Protein AF-A0A7L5FFL5-F1 (afdb_monomer)

Nearest PDB structures (foldseek):
  7nql-assembly1_BL  TM=6.697E-01  e=1.682E-09  Homo sapiens
  1j26-assembly1_A  TM=7.629E-01  e=8.733E-06  Mus musculus
  7l20-assembly1_p  TM=6.446E-01  e=1.281E-05  Homo sapiens
  4v1a-assembly1_u  TM=6.132E-01  e=4.042E-05  Sus scrofa
  7pnw-assembly1_1  TM=6.781E-01  e=1.123E-04  Mus musculus

pLDDT: mean 89.35, std 6.57, range [62.31, 97.19]

Solvent-accessible surface area (backbone atoms only — not comparable to full-atom values): 7755 Å² total; per-residue (Å²): 116,45,68,74,55,46,65,70,66,47,45,79,44,71,35,58,46,88,71,96,68,58,73,63,40,76,71,41,51,23,14,26,39,36,41,33,54,62,74,81,49,81,37,47,50,71,76,41,44,56,38,31,51,66,66,38,55,87,66,34,46,98,82,33,34,38,73,43,78,23,63,88,43,89,41,42,69,60,11,48,54,50,35,52,53,50,48,51,54,52,51,55,62,30,47,55,78,78,80,81,82,75,83,82,74,86,53,68,67,59,56,51,49,52,51,50,53,52,48,53,53,52,52,61,57,58,66,70,70,69,72,82,132

Foldseek 3Di:
DALVQQVVQKDKDFAQDDDDDDPLSVPDSQKIKIKHQLPPRPRDDPLLSVQLCVQCVVQADPRRIHIFIFDPDSHNVVRVVVSSVVVCVSSVVSSDDDDDDDDDDDDPVVVVVVVVVVVVVVVVVVVVPDDDD

Radius of gyration: 30.11 Å; Cα contacts (8 Å, |Δi|>4): 139; chains: 1; bounding box: 49×27×97 Å

Secondary structure (DSSP, 8-state):
--HHHHHHH-EEEEE---SS--HHHHH---EEEEEEESSS-SSS-HHHHHHHHHHHTTTB-TT-EEEEEE-SSS-HHHHHHHHHHHHHHHHHHHHPPPPP-PPPPPPHHHHHHHHHHHHHHHHHHHHTT----

Sequence (133 aa):
MNIELLHKEVIYKAVTSSGPGGQHVNKVATKIQLYFDVLNSLAFAKAEHERILTALSKQLTTEGVLQINCQESRSQAKNKELAFKKLIATLSKASVVPKVRKKRTVPKAVKRKRLNDKKKHSEKKKDRNFKHP

Mean predicted aligned error: 8.27 Å

Structure (mmCIF, N/CA/C/O backbone):
data_AF-A0A7L5FFL5-F1
#
_entry.id   AF-A0A7L5FFL5-F1
#
loop_
_atom_site.group_PDB
_atom_site.id
_atom_site.type_symbol
_atom_site.label_atom_id
_atom_site.label_alt_id
_atom_site.label_comp_id
_atom_site.label_asym_id
_atom_site.label_entity_id
_atom_site.label_seq_id
_atom_site.pdbx_PDB_ins_code
_atom_site.Cartn_x
_atom_site.Cartn_y
_atom_site.Cartn_z
_atom_site.occupancy
_atom_site.B_iso_or_equiv
_atom_site.auth_seq_id
_atom_site.auth_comp_id
_atom_site.auth_asym_id
_atom_site.auth_atom_id
_atom_site.pdbx_PDB_model_num
ATOM 1 N N . MET A 1 1 ? -12.060 0.164 -9.769 1.00 82.19 1 MET A N 1
ATOM 2 C CA . MET A 1 1 ? -10.826 0.174 -10.599 1.00 82.19 1 MET A CA 1
ATOM 3 C C . MET A 1 1 ? -11.004 -0.637 -11.884 1.00 82.19 1 MET A C 1
ATOM 5 O O . MET A 1 1 ? -11.299 -1.824 -11.795 1.00 82.19 1 MET A O 1
ATOM 9 N N . ASN A 1 2 ? -10.798 -0.025 -13.055 1.00 86.69 2 ASN A N 1
ATOM 10 C CA . ASN A 1 2 ? -10.789 -0.706 -14.358 1.00 86.69 2 ASN A CA 1
ATOM 11 C C . ASN A 1 2 ? -9.346 -1.001 -14.818 1.00 86.69 2 ASN A C 1
ATOM 13 O O . ASN A 1 2 ? -8.564 -0.080 -15.043 1.00 86.69 2 ASN A O 1
ATOM 17 N N . ILE A 1 3 ? -8.994 -2.283 -14.961 1.00 87.19 3 ILE A N 1
ATOM 18 C CA . ILE A 1 3 ? -7.626 -2.731 -15.283 1.00 87.19 3 ILE A CA 1
ATOM 19 C C . ILE A 1 3 ? -7.249 -2.440 -16.746 1.00 87.19 3 ILE A C 1
ATOM 21 O O . ILE A 1 3 ? -6.087 -2.153 -17.031 1.00 87.19 3 ILE A O 1
ATOM 25 N N . GLU A 1 4 ? -8.204 -2.473 -17.676 1.00 87.31 4 GLU A N 1
ATOM 26 C CA . GLU A 1 4 ? -7.925 -2.240 -19.101 1.00 87.31 4 GLU A CA 1
ATOM 27 C C . GLU A 1 4 ? -7.557 -0.784 -19.385 1.00 87.31 4 GLU A C 1
ATOM 29 O O . GLU A 1 4 ? -6.627 -0.511 -20.145 1.00 87.31 4 GLU A O 1
ATOM 34 N N . LEU A 1 5 ? -8.255 0.155 -18.742 1.00 87.94 5 LEU A N 1
ATOM 35 C CA . LEU A 1 5 ?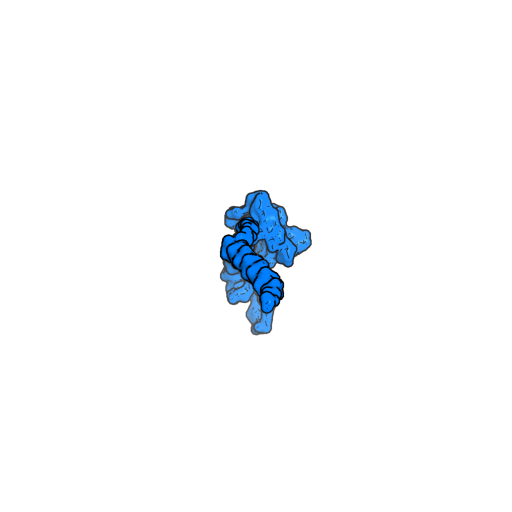 -7.925 1.580 -18.824 1.00 87.94 5 LEU A CA 1
ATOM 36 C C . LEU A 1 5 ? -6.567 1.862 -18.180 1.00 87.94 5 LEU A C 1
ATOM 38 O O . LEU A 1 5 ? -5.741 2.562 -18.759 1.00 87.94 5 LEU A O 1
ATOM 42 N N . LEU A 1 6 ? -6.291 1.218 -17.046 1.00 88.19 6 LEU A N 1
ATOM 43 C CA . LEU A 1 6 ? -5.019 1.345 -16.342 1.00 88.19 6 LEU A CA 1
ATOM 44 C C . LEU A 1 6 ? -3.828 0.922 -17.213 1.00 88.19 6 LEU A C 1
ATOM 46 O O . LEU A 1 6 ? -2.787 1.566 -17.200 1.00 88.19 6 LEU A O 1
ATOM 50 N N . HIS A 1 7 ? -3.978 -0.132 -18.018 1.00 88.00 7 HIS A N 1
ATOM 51 C CA . HIS A 1 7 ? -2.941 -0.544 -18.966 1.00 88.00 7 HIS A CA 1
ATOM 52 C C . HIS A 1 7 ? -2.634 0.507 -20.042 1.00 88.00 7 HIS A C 1
ATOM 54 O O . HIS A 1 7 ? -1.501 0.551 -20.520 1.00 88.00 7 HIS A O 1
ATOM 60 N N . LYS A 1 8 ? -3.622 1.323 -20.432 1.00 89.00 8 LYS A N 1
ATOM 61 C CA . LYS A 1 8 ? -3.486 2.357 -21.471 1.00 89.00 8 LYS A CA 1
ATOM 62 C C . LYS A 1 8 ? -2.921 3.670 -20.929 1.00 89.00 8 LYS A C 1
ATOM 64 O O . LYS A 1 8 ? -2.196 4.349 -21.643 1.00 89.00 8 LYS A O 1
ATOM 69 N N . GLU A 1 9 ? -3.246 4.015 -19.687 1.00 90.25 9 GLU A N 1
ATOM 70 C CA . GLU A 1 9 ? -2.820 5.267 -19.045 1.00 90.25 9 GLU A CA 1
ATOM 71 C C . GLU A 1 9 ? -1.385 5.207 -18.496 1.00 90.25 9 GLU A C 1
ATOM 73 O O . GLU A 1 9 ? -0.749 6.234 -18.264 1.00 90.25 9 GLU A O 1
ATOM 78 N N . VAL A 1 10 ? -0.857 4.004 -18.267 1.00 92.81 10 VAL A N 1
ATOM 79 C CA . VAL A 1 10 ? 0.471 3.816 -17.682 1.00 92.81 10 VAL A CA 1
ATOM 80 C C . VAL A 1 10 ? 1.583 4.034 -18.710 1.00 92.81 10 VAL A C 1
ATOM 82 O O . VAL A 1 10 ? 1.627 3.399 -19.765 1.00 92.81 10 VAL A O 1
ATOM 85 N N . ILE A 1 11 ? 2.569 4.849 -18.335 1.00 94.31 11 ILE A N 1
ATOM 86 C CA . ILE A 1 11 ? 3.767 5.111 -19.133 1.00 94.31 11 ILE A CA 1
ATOM 87 C C . ILE A 1 11 ? 4.935 4.296 -18.576 1.00 94.31 11 ILE A C 1
ATOM 89 O O . ILE A 1 11 ? 5.239 4.332 -17.383 1.00 94.31 11 ILE A O 1
ATOM 93 N N . TYR A 1 12 ? 5.635 3.579 -19.454 1.00 94.94 12 TYR A N 1
ATOM 94 C CA . TYR A 1 12 ? 6.821 2.803 -19.096 1.00 94.94 12 TYR A CA 1
ATOM 95 C C . TYR A 1 12 ? 8.077 3.445 -19.678 1.00 94.94 12 TYR A C 1
ATOM 97 O O . TYR A 1 12 ? 8.154 3.701 -20.876 1.00 94.94 12 TYR A O 1
ATOM 105 N N . LYS A 1 13 ? 9.099 3.618 -18.843 1.00 95.06 13 LYS A N 1
ATOM 106 C CA . LYS A 1 13 ? 10.438 4.051 -19.239 1.00 95.06 13 LYS A CA 1
ATOM 107 C C . LYS A 1 13 ? 11.448 2.971 -18.879 1.00 95.06 13 LYS A C 1
ATOM 109 O O . LYS A 1 13 ? 11.567 2.588 -17.715 1.00 95.06 13 LYS A O 1
ATOM 114 N N . ALA A 1 14 ? 12.174 2.476 -19.873 1.00 93.25 14 ALA A N 1
ATOM 115 C CA . ALA A 1 14 ? 13.298 1.581 -19.639 1.00 93.25 14 ALA A CA 1
ATOM 116 C C . ALA A 1 14 ? 14.544 2.400 -19.289 1.00 93.25 14 ALA A C 1
ATOM 118 O O . ALA A 1 14 ? 14.855 3.386 -19.955 1.00 93.25 14 ALA A O 1
ATOM 119 N N . VAL A 1 15 ? 15.245 1.996 -18.238 1.00 92.19 15 VAL A N 1
ATOM 120 C CA . VAL A 1 15 ? 16.482 2.624 -17.770 1.00 92.19 15 VAL A CA 1
ATOM 121 C C . VAL A 1 15 ? 17.498 1.548 -17.403 1.00 92.19 15 VAL A C 1
ATOM 123 O O . VAL A 1 15 ? 17.164 0.370 -17.245 1.00 92.19 15 VAL A O 1
ATOM 126 N N . THR A 1 16 ? 18.760 1.937 -17.270 1.00 89.50 16 THR A N 1
ATOM 127 C CA . THR A 1 16 ? 19.801 1.038 -16.768 1.00 89.50 16 THR A CA 1
ATOM 128 C C . THR A 1 16 ? 19.560 0.716 -15.294 1.00 89.50 16 THR A C 1
ATOM 130 O O . THR A 1 16 ? 19.028 1.520 -14.519 1.00 89.50 16 THR A O 1
ATOM 133 N N . SER A 1 17 ? 19.880 -0.520 -14.917 1.00 83.88 17 SER A N 1
ATOM 134 C CA . SER A 1 17 ? 19.715 -0.978 -13.539 1.00 83.88 17 SER A CA 1
ATOM 135 C C . SER A 1 17 ? 20.764 -0.322 -12.646 1.00 83.88 17 SER A C 1
ATOM 137 O O . SER A 1 17 ? 21.911 -0.144 -13.042 1.00 83.88 17 SER A O 1
ATOM 139 N N . SER A 1 18 ? 20.368 0.043 -11.429 1.00 78.88 18 SER A N 1
ATOM 140 C CA . SER A 1 18 ? 21.269 0.664 -10.457 1.00 78.88 18 SER A CA 1
ATOM 141 C C . SER A 1 18 ? 21.842 -0.416 -9.540 1.00 78.88 18 SER A C 1
ATOM 143 O O . SER A 1 18 ? 21.078 -1.039 -8.798 1.00 78.88 18 SER A O 1
ATOM 145 N N . GLY A 1 19 ? 23.158 -0.636 -9.590 1.00 78.56 19 GLY A N 1
ATOM 146 C CA . GLY A 1 19 ? 23.882 -1.561 -8.712 1.00 78.56 19 GLY A CA 1
ATOM 147 C C . GLY A 1 19 ? 25.294 -1.887 -9.221 1.00 78.56 19 GLY A C 1
ATOM 148 O O . GLY A 1 19 ? 25.574 -1.660 -10.398 1.00 78.56 19 GLY A O 1
ATOM 149 N N . PRO A 1 20 ? 26.187 -2.417 -8.363 1.00 75.56 20 PRO A N 1
ATOM 150 C CA . PRO A 1 20 ? 27.498 -2.894 -8.794 1.00 75.56 20 PRO A CA 1
ATOM 151 C C . PRO A 1 20 ? 27.318 -4.078 -9.753 1.00 75.56 20 PRO A C 1
ATOM 153 O O . PRO A 1 20 ? 26.635 -5.052 -9.435 1.00 75.56 20 PRO A O 1
ATOM 156 N N . GLY A 1 21 ? 27.898 -3.995 -10.948 1.00 70.12 21 GLY A N 1
ATOM 157 C CA . GLY A 1 21 ? 27.743 -5.028 -11.968 1.00 70.12 21 GLY A CA 1
ATOM 158 C C . GLY A 1 21 ? 28.722 -4.883 -13.130 1.00 70.12 21 GLY A C 1
ATOM 159 O O . GLY A 1 21 ? 29.377 -3.857 -13.290 1.00 70.12 21 GLY A O 1
ATOM 160 N N . GLY A 1 22 ? 28.822 -5.941 -13.940 1.00 77.12 22 GLY A N 1
ATOM 161 C CA . GLY A 1 22 ? 29.646 -5.967 -15.152 1.00 77.12 22 GLY A CA 1
ATOM 162 C C . GLY A 1 22 ? 29.025 -5.208 -16.332 1.00 77.12 22 GLY A C 1
ATOM 163 O O . GLY A 1 22 ? 27.978 -4.572 -16.210 1.00 77.12 22 GLY A O 1
ATOM 164 N N . GLN A 1 23 ? 29.636 -5.337 -17.514 1.00 79.69 23 GLN A N 1
ATOM 165 C CA . GLN A 1 23 ? 29.266 -4.602 -18.740 1.00 79.69 23 GLN A CA 1
ATOM 166 C C . GLN A 1 23 ? 27.762 -4.644 -19.076 1.00 79.69 23 GLN A C 1
ATOM 168 O O . GLN A 1 23 ? 27.198 -3.659 -19.549 1.00 79.69 23 GLN A O 1
ATOM 173 N N . HIS A 1 24 ? 27.091 -5.764 -18.787 1.00 78.88 24 HIS A N 1
ATOM 174 C CA . HIS A 1 24 ? 25.661 -5.937 -19.046 1.00 78.88 24 HIS A CA 1
ATOM 175 C C . HIS A 1 24 ? 24.770 -4.984 -18.226 1.00 78.88 24 HIS A C 1
ATOM 177 O O . HIS A 1 24 ? 23.777 -4.484 -18.745 1.00 78.88 24 HIS A O 1
ATOM 183 N N . VAL A 1 25 ? 25.103 -4.706 -16.960 1.00 80.62 25 VAL A N 1
ATOM 184 C CA . VAL A 1 25 ? 24.292 -3.834 -16.083 1.00 80.62 25 VAL A CA 1
ATOM 185 C C . VAL A 1 25 ? 24.381 -2.374 -16.530 1.00 80.62 25 VAL A C 1
ATOM 187 O O . VAL A 1 25 ? 23.372 -1.671 -16.537 1.00 80.62 25 VAL A O 1
ATOM 190 N N . ASN A 1 26 ? 25.567 -1.958 -16.981 1.00 81.69 26 ASN A N 1
ATOM 191 C CA . ASN A 1 26 ? 25.825 -0.588 -17.423 1.00 81.69 26 ASN A CA 1
ATOM 192 C C . ASN A 1 26 ? 25.252 -0.299 -18.818 1.00 81.69 26 ASN A C 1
ATOM 194 O O . ASN A 1 26 ? 24.877 0.835 -19.097 1.00 81.69 26 ASN A O 1
ATOM 198 N N . LYS A 1 27 ? 25.181 -1.311 -19.695 1.00 80.44 27 LYS A N 1
ATOM 199 C CA . LYS A 1 27 ? 24.775 -1.137 -21.099 1.00 80.44 27 LYS A CA 1
ATOM 200 C C . LYS A 1 27 ? 23.301 -1.451 -21.362 1.00 80.44 27 LYS A C 1
ATOM 202 O O . LYS A 1 27 ? 22.703 -0.834 -22.239 1.00 80.44 27 LYS A O 1
ATOM 207 N N . VAL A 1 28 ? 22.708 -2.413 -20.650 1.00 86.69 28 VAL A N 1
ATOM 208 C CA . VAL A 1 28 ? 21.360 -2.908 -20.971 1.00 86.69 28 VAL A CA 1
ATOM 209 C C . VAL A 1 28 ? 20.313 -2.288 -20.047 1.00 86.69 28 VAL A C 1
ATOM 211 O O . VAL A 1 28 ? 20.324 -2.492 -18.829 1.00 86.69 28 VAL A O 1
ATOM 214 N N . ALA A 1 29 ? 19.359 -1.572 -20.646 1.00 88.88 29 ALA A N 1
ATOM 215 C CA . ALA A 1 29 ? 18.238 -0.926 -19.966 1.00 88.88 29 ALA A CA 1
ATOM 216 C C . ALA A 1 29 ? 17.168 -1.941 -19.513 1.00 88.88 29 ALA A C 1
ATOM 218 O O . ALA A 1 29 ? 16.065 -2.020 -20.051 1.00 88.88 29 ALA A O 1
ATOM 219 N N . THR A 1 30 ? 17.528 -2.771 -18.535 1.00 90.19 30 THR A N 1
ATOM 220 C CA . THR A 1 30 ? 16.668 -3.841 -18.006 1.00 90.19 30 THR A CA 1
ATOM 221 C C . THR A 1 30 ? 15.667 -3.348 -16.963 1.00 90.19 30 THR A C 1
ATOM 223 O O . THR A 1 30 ? 14.606 -3.956 -16.813 1.00 90.19 30 THR A O 1
ATOM 226 N N . LYS A 1 31 ? 15.964 -2.254 -16.253 1.00 92.81 31 LYS A N 1
ATOM 227 C CA . LYS A 1 31 ? 15.088 -1.673 -15.228 1.00 92.81 31 LYS A CA 1
ATOM 228 C C . LYS A 1 31 ? 13.924 -0.941 -15.884 1.00 92.81 31 LYS A C 1
ATOM 230 O O . LYS A 1 31 ? 14.105 -0.178 -16.826 1.00 92.81 31 LYS A O 1
ATOM 235 N N . ILE A 1 32 ? 12.726 -1.140 -15.346 1.00 95.75 32 ILE A N 1
ATOM 236 C CA . ILE A 1 32 ? 11.514 -0.441 -15.774 1.00 95.75 32 ILE A CA 1
ATOM 237 C C . ILE A 1 32 ? 11.104 0.555 -14.695 1.00 95.75 32 ILE A C 1
ATOM 239 O O . ILE A 1 32 ? 10.934 0.190 -13.531 1.00 95.75 32 ILE A O 1
ATOM 243 N N . GLN A 1 33 ? 10.928 1.808 -15.098 1.00 95.00 33 GLN A N 1
ATOM 244 C CA . GLN A 1 33 ? 10.220 2.827 -14.335 1.00 95.00 33 GLN A CA 1
ATOM 245 C C . GLN A 1 33 ? 8.824 2.963 -14.929 1.00 95.00 33 GLN A C 1
ATOM 247 O O . GLN A 1 33 ? 8.662 3.131 -16.135 1.00 95.00 33 GLN A O 1
ATOM 252 N N . LEU A 1 34 ? 7.820 2.849 -14.082 1.00 95.62 34 LEU A N 1
ATOM 253 C CA . LEU A 1 34 ? 6.419 2.977 -14.417 1.00 95.62 34 LEU A CA 1
ATOM 254 C C . LEU A 1 34 ? 5.941 4.303 -13.832 1.00 95.62 34 LEU A C 1
ATOM 256 O O . LEU A 1 34 ? 6.089 4.520 -12.629 1.00 95.62 34 LEU A O 1
ATOM 260 N N . TYR A 1 35 ? 5.373 5.154 -14.677 1.00 94.38 35 TYR A N 1
ATOM 261 C CA . TYR A 1 35 ? 4.726 6.402 -14.296 1.00 94.38 35 TYR A CA 1
ATOM 262 C C . TYR A 1 35 ? 3.222 6.278 -14.500 1.00 94.38 35 TYR A C 1
ATOM 264 O O . TYR A 1 35 ? 2.765 5.814 -15.547 1.00 94.38 35 TYR A O 1
ATOM 272 N N . PHE A 1 36 ? 2.464 6.674 -13.488 1.00 93.88 36 PHE A N 1
ATOM 273 C CA . PHE A 1 36 ? 1.014 6.658 -13.527 1.00 93.88 36 PHE A CA 1
ATOM 274 C C . PHE A 1 36 ? 0.471 7.948 -12.925 1.00 93.88 36 PHE A C 1
ATOM 276 O O . PHE A 1 36 ? 0.705 8.222 -11.749 1.00 93.88 36 PHE A O 1
ATOM 283 N N . ASP A 1 37 ? -0.230 8.740 -13.729 1.00 92.75 37 ASP A N 1
ATOM 284 C CA . ASP A 1 37 ? -0.899 9.950 -13.261 1.00 92.75 37 ASP A CA 1
ATOM 285 C C . ASP A 1 37 ? -2.177 9.559 -12.516 1.00 92.75 37 ASP A C 1
ATOM 287 O O . ASP A 1 37 ? -3.166 9.139 -13.115 1.00 92.75 37 ASP A O 1
ATOM 291 N N . VAL A 1 38 ? -2.141 9.659 -11.187 1.00 89.44 38 VAL A N 1
ATOM 292 C CA . VAL A 1 38 ? -3.290 9.300 -10.356 1.00 89.44 38 VAL A CA 1
ATOM 293 C C . VAL A 1 38 ? -4.343 10.400 -10.398 1.00 89.44 38 VAL A C 1
ATOM 295 O O . VAL A 1 38 ? -5.522 10.081 -10.302 1.00 89.44 38 VAL A O 1
ATOM 298 N N . LEU A 1 39 ? -3.959 11.672 -10.548 1.00 87.50 39 LEU A N 1
ATOM 299 C CA . LEU A 1 39 ? -4.889 12.804 -10.507 1.00 87.50 39 LEU A CA 1
ATOM 300 C C . LEU A 1 39 ? -5.828 12.812 -11.710 1.00 87.50 39 LEU A C 1
ATOM 302 O O . LEU A 1 39 ? -7.032 12.976 -11.522 1.00 87.50 39 LEU A O 1
ATOM 306 N N . ASN A 1 40 ? -5.292 12.592 -12.911 1.00 87.25 40 ASN A N 1
ATOM 307 C CA . ASN A 1 40 ? -6.057 12.677 -14.158 1.00 87.25 40 ASN A CA 1
ATOM 308 C C . ASN A 1 40 ? -6.627 11.330 -14.640 1.00 87.25 40 ASN A C 1
ATOM 310 O O . ASN A 1 40 ? -7.294 11.282 -15.673 1.00 87.25 40 ASN A O 1
ATOM 314 N N . SER A 1 41 ? -6.380 10.234 -13.916 1.00 87.19 41 SER A N 1
ATOM 315 C CA . SER A 1 41 ? -6.839 8.899 -14.317 1.00 87.19 41 SER A CA 1
ATOM 316 C C . SER A 1 41 ? -8.364 8.762 -14.284 1.00 87.19 41 SER A C 1
ATOM 318 O O . SER A 1 41 ? -9.023 9.105 -13.299 1.00 87.19 41 SER A O 1
ATOM 320 N N . LEU A 1 42 ? -8.919 8.154 -15.337 1.00 86.00 42 LEU A N 1
ATOM 321 C CA . LEU A 1 42 ? -10.342 7.815 -15.449 1.00 86.00 42 LEU A CA 1
ATOM 322 C C . LEU A 1 42 ? -10.639 6.379 -14.986 1.00 86.00 42 LEU A C 1
ATOM 324 O O . LEU A 1 42 ? -11.783 5.922 -15.029 1.00 86.00 42 LEU A O 1
ATOM 328 N N . ALA A 1 43 ? -9.624 5.641 -14.527 1.00 86.00 43 ALA A N 1
ATOM 329 C CA . ALA A 1 43 ? -9.744 4.231 -14.164 1.00 86.00 43 ALA A CA 1
ATOM 330 C C . ALA A 1 43 ? -10.475 3.984 -12.824 1.00 86.00 43 ALA A C 1
ATOM 332 O O . ALA A 1 43 ? -10.754 2.825 -12.476 1.00 86.00 43 ALA A O 1
ATOM 333 N N . PHE A 1 44 ? -10.786 5.037 -12.059 1.00 86.69 44 PHE A N 1
ATOM 334 C CA . PHE A 1 44 ? -11.357 4.954 -10.710 1.00 86.69 44 PHE A CA 1
ATOM 335 C C . PHE A 1 44 ? -12.709 5.661 -10.589 1.00 86.69 44 PHE A C 1
ATOM 337 O O . PHE A 1 44 ? -12.973 6.676 -11.227 1.00 86.69 44 PHE A O 1
ATOM 344 N N . ALA A 1 45 ? -13.563 5.156 -9.695 1.00 87.50 45 ALA A N 1
ATOM 345 C CA . ALA A 1 45 ? -14.743 5.898 -9.258 1.00 87.50 45 ALA A CA 1
ATOM 346 C C . ALA A 1 45 ? -14.323 7.067 -8.347 1.00 87.50 45 ALA A C 1
ATOM 348 O O . ALA A 1 45 ? -13.367 6.928 -7.588 1.00 87.50 45 ALA A O 1
ATOM 349 N N . LYS A 1 46 ? -15.074 8.178 -8.333 1.00 85.44 46 LYS A N 1
ATOM 350 C CA . LYS A 1 46 ? -14.739 9.392 -7.549 1.00 85.44 46 LYS A CA 1
ATOM 351 C C . LYS A 1 46 ? -14.376 9.106 -6.082 1.00 85.44 46 LYS A C 1
ATOM 353 O O . LYS A 1 46 ? -13.349 9.553 -5.591 1.00 85.44 46 LYS A O 1
ATOM 358 N N . ALA A 1 47 ? -15.169 8.275 -5.402 1.00 85.50 47 ALA A N 1
ATOM 359 C CA . ALA A 1 47 ? -14.907 7.915 -4.008 1.00 85.50 47 ALA A CA 1
ATOM 360 C C . ALA A 1 47 ? -13.647 7.042 -3.824 1.00 85.50 47 ALA A C 1
ATOM 362 O O . ALA A 1 47 ? -13.009 7.098 -2.776 1.00 85.50 47 ALA A O 1
ATOM 363 N N . GLU A 1 48 ? -13.305 6.195 -4.803 1.00 87.25 48 GLU A N 1
ATOM 364 C CA . GLU A 1 48 ? -12.044 5.434 -4.798 1.00 87.25 48 GLU A CA 1
ATOM 365 C C . GLU A 1 48 ? -10.855 6.364 -5.047 1.00 87.25 48 GLU A C 1
ATOM 367 O O . GLU A 1 48 ? -9.838 6.247 -4.372 1.00 87.25 48 GLU A O 1
ATOM 372 N N . HIS A 1 49 ? -11.010 7.308 -5.973 1.00 89.38 49 HIS A N 1
ATOM 373 C CA . HIS A 1 49 ? -9.982 8.262 -6.373 1.00 89.38 49 HIS A CA 1
ATOM 374 C C . HIS A 1 49 ? -9.495 9.120 -5.201 1.00 89.38 49 HIS A C 1
ATOM 376 O O . HIS A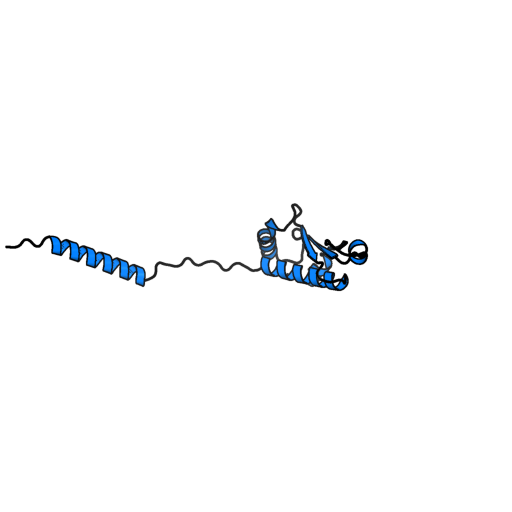 1 49 ? -8.302 9.134 -4.907 1.00 89.38 49 HIS A O 1
ATOM 382 N N . GLU A 1 50 ? -10.412 9.721 -4.440 1.00 89.00 50 GLU A N 1
ATOM 383 C CA . GLU A 1 50 ? -10.075 10.512 -3.247 1.00 89.00 50 GLU A CA 1
ATOM 384 C C . GLU A 1 50 ? -9.341 9.686 -2.177 1.00 89.00 50 GLU A C 1
ATOM 386 O O . GLU A 1 50 ? -8.383 10.150 -1.548 1.00 89.00 50 GLU A O 1
ATOM 391 N N . ARG A 1 51 ? -9.751 8.426 -1.977 1.00 89.06 51 ARG A N 1
ATOM 392 C CA . ARG A 1 51 ? -9.073 7.512 -1.044 1.00 89.06 51 ARG A CA 1
ATOM 393 C C . ARG A 1 51 ? -7.663 7.177 -1.505 1.00 89.06 51 ARG A C 1
ATOM 395 O O . ARG A 1 51 ? -6.743 7.185 -0.694 1.00 89.06 51 ARG A O 1
ATOM 402 N N . ILE A 1 52 ? -7.485 6.906 -2.793 1.00 90.56 52 ILE A N 1
ATOM 403 C CA . ILE A 1 52 ? -6.174 6.586 -3.356 1.00 90.56 52 ILE A CA 1
ATOM 404 C C . ILE A 1 52 ? -5.245 7.798 -3.235 1.00 90.56 52 ILE A C 1
ATOM 406 O O . ILE A 1 52 ? -4.117 7.640 -2.771 1.00 90.56 52 ILE A O 1
ATOM 410 N N . LEU A 1 53 ? -5.723 9.002 -3.563 1.00 90.12 53 LEU A N 1
ATOM 411 C CA . LEU A 1 53 ? -4.949 10.240 -3.433 1.00 90.12 53 LEU A CA 1
ATOM 412 C C . LEU A 1 53 ? -4.521 10.503 -1.987 1.00 90.12 53 LEU A C 1
ATOM 414 O O . LEU A 1 53 ? -3.351 10.772 -1.718 1.00 90.12 53 LEU A O 1
ATOM 418 N N . THR A 1 54 ? -5.443 10.371 -1.034 1.00 89.44 54 THR A N 1
ATOM 419 C CA . THR A 1 54 ? -5.126 10.573 0.387 1.00 89.44 54 THR A CA 1
ATOM 420 C C . THR A 1 54 ? -4.162 9.509 0.916 1.00 89.44 54 THR A C 1
ATOM 422 O O . THR A 1 54 ? -3.179 9.849 1.582 1.00 89.44 54 THR A O 1
ATOM 425 N N . ALA A 1 55 ? -4.380 8.234 0.578 1.00 90.12 55 ALA A N 1
ATOM 426 C CA . ALA A 1 55 ? -3.540 7.120 1.012 1.00 90.12 55 ALA A CA 1
ATOM 427 C C . ALA A 1 55 ? -2.124 7.165 0.414 1.00 90.12 55 ALA A C 1
ATOM 429 O O . ALA A 1 55 ? -1.158 6.836 1.105 1.00 90.12 55 ALA A O 1
ATOM 430 N N . LEU A 1 56 ? -1.991 7.583 -0.849 1.00 91.00 56 LEU A N 1
ATOM 431 C CA . LEU A 1 56 ? -0.714 7.651 -1.562 1.00 91.00 56 LEU A CA 1
ATOM 432 C C . LEU A 1 56 ? -0.047 9.027 -1.506 1.00 91.00 56 LEU A C 1
ATOM 434 O O . LEU A 1 56 ? 1.047 9.165 -2.037 1.00 91.00 56 LEU A O 1
ATOM 438 N N . SER A 1 57 ? -0.622 10.014 -0.818 1.00 88.25 57 SER A N 1
ATOM 439 C CA . SER A 1 57 ? -0.105 11.393 -0.710 1.00 88.25 57 SER A CA 1
ATOM 440 C C . SER A 1 57 ? 1.407 11.519 -0.455 1.00 88.25 57 SER A C 1
ATOM 442 O O . SER A 1 57 ? 2.038 12.434 -0.966 1.00 88.25 57 SER A O 1
ATOM 444 N N . LYS A 1 58 ? 2.012 10.593 0.300 1.00 88.81 58 LYS A N 1
ATOM 445 C CA . LYS A 1 58 ? 3.462 10.575 0.588 1.00 88.81 58 LYS A CA 1
ATOM 446 C C . LYS A 1 58 ? 4.333 9.955 -0.511 1.00 88.81 58 LYS A C 1
ATOM 448 O O . LYS A 1 58 ? 5.549 10.092 -0.467 1.00 88.81 58 LYS A O 1
ATOM 453 N N . GLN A 1 59 ? 3.734 9.184 -1.411 1.00 88.88 59 GLN A N 1
ATOM 454 C CA . GLN A 1 59 ? 4.401 8.473 -2.506 1.00 88.88 59 GLN A CA 1
ATOM 455 C C . GLN A 1 59 ? 4.209 9.162 -3.861 1.00 88.88 59 GLN A C 1
ATOM 457 O O . GLN A 1 59 ? 4.920 8.829 -4.807 1.00 88.88 59 GLN A O 1
ATOM 462 N N . LEU A 1 60 ? 3.245 10.079 -3.964 1.00 91.62 60 LEU A N 1
ATOM 463 C CA . LEU A 1 60 ? 2.986 10.858 -5.168 1.00 91.62 60 LEU A CA 1
ATOM 464 C C . LEU A 1 60 ? 3.947 12.044 -5.268 1.00 91.62 60 LEU A C 1
ATOM 466 O O . LEU A 1 60 ? 4.382 12.602 -4.260 1.00 91.62 60 LEU A O 1
ATOM 470 N N . THR A 1 61 ? 4.258 12.440 -6.499 1.00 91.50 61 THR A N 1
ATOM 471 C CA . THR A 1 61 ? 4.922 13.718 -6.772 1.00 91.50 61 THR A CA 1
ATOM 472 C C . THR A 1 61 ? 3.967 14.893 -6.537 1.00 91.50 61 THR A C 1
ATOM 474 O O . THR A 1 61 ? 2.763 14.711 -6.346 1.00 91.50 61 THR A O 1
ATOM 477 N N . THR A 1 62 ? 4.486 16.122 -6.593 1.00 87.00 62 THR A N 1
ATOM 478 C CA . THR A 1 62 ? 3.680 17.359 -6.543 1.00 87.00 62 THR A CA 1
ATOM 479 C C . THR A 1 62 ? 2.622 17.426 -7.645 1.00 87.00 62 THR A C 1
ATOM 481 O O . THR A 1 62 ? 1.577 18.035 -7.457 1.00 87.00 62 THR A O 1
ATOM 484 N N . GLU A 1 63 ? 2.882 16.762 -8.769 1.00 86.94 63 GLU A N 1
ATOM 485 C CA . GLU A 1 63 ? 1.981 16.638 -9.917 1.00 86.94 63 GLU A CA 1
ATOM 486 C C . GLU A 1 63 ? 1.032 15.432 -9.797 1.00 86.94 63 GLU A C 1
ATOM 488 O O . GLU A 1 63 ? 0.317 15.119 -10.739 1.00 86.94 63 GLU A O 1
ATOM 493 N N . GLY A 1 64 ? 1.029 14.714 -8.666 1.00 87.69 64 GLY A N 1
ATOM 494 C CA . GLY A 1 64 ? 0.138 13.571 -8.446 1.00 87.69 64 GLY A CA 1
ATOM 495 C C . GLY A 1 64 ? 0.501 12.308 -9.227 1.00 87.69 64 GLY A C 1
ATOM 496 O O . GLY A 1 64 ? -0.333 11.415 -9.391 1.00 87.69 64 GLY A O 1
ATOM 497 N N . VAL A 1 65 ? 1.748 12.207 -9.690 1.00 92.44 65 VAL A N 1
ATOM 498 C CA . VAL A 1 65 ? 2.241 11.053 -10.444 1.00 92.44 65 VAL A CA 1
ATOM 499 C C . VAL A 1 65 ? 2.826 10.022 -9.481 1.00 92.44 65 VAL A C 1
ATOM 501 O O . VAL A 1 65 ? 3.686 10.326 -8.652 1.00 92.44 65 VAL A O 1
ATOM 504 N N . LEU A 1 66 ? 2.378 8.775 -9.607 1.00 93.62 66 LEU A N 1
ATOM 505 C CA . LEU A 1 66 ? 2.936 7.622 -8.917 1.00 93.62 66 LEU A CA 1
ATOM 506 C C . LEU A 1 66 ? 4.068 7.024 -9.753 1.00 93.62 66 LEU A C 1
ATOM 508 O O . LEU A 1 66 ? 3.853 6.596 -10.888 1.00 93.62 66 LEU A O 1
ATOM 512 N N . GLN A 1 67 ? 5.263 6.940 -9.169 1.00 94.19 67 GLN A N 1
ATOM 513 C CA . GLN A 1 67 ? 6.415 6.303 -9.801 1.00 94.19 67 GLN A CA 1
ATOM 514 C C . GLN A 1 67 ? 6.731 4.953 -9.148 1.00 94.19 67 GLN A C 1
ATOM 516 O O . GLN A 1 67 ? 6.998 4.868 -7.950 1.00 94.19 67 GLN A O 1
ATOM 521 N N . ILE A 1 68 ? 6.771 3.887 -9.947 1.00 94.38 68 ILE A N 1
ATOM 522 C CA . ILE A 1 68 ? 7.134 2.537 -9.501 1.00 94.38 68 ILE A CA 1
ATOM 523 C C . ILE A 1 68 ? 8.346 2.050 -10.284 1.00 94.38 68 ILE A C 1
ATOM 525 O O . ILE A 1 68 ? 8.336 1.996 -11.507 1.00 94.38 68 ILE A O 1
ATOM 529 N N . ASN A 1 69 ? 9.397 1.644 -9.576 1.00 94.12 69 ASN A N 1
ATOM 530 C CA . ASN A 1 69 ? 10.615 1.114 -10.183 1.00 94.12 69 ASN A CA 1
ATOM 531 C C . ASN A 1 69 ? 10.695 -0.411 -9.988 1.00 94.12 69 ASN A C 1
ATOM 533 O O . ASN A 1 69 ? 10.457 -0.919 -8.889 1.00 94.12 69 ASN A O 1
ATOM 537 N N . CYS A 1 70 ? 11.072 -1.150 -11.033 1.00 94.56 70 CYS A N 1
ATOM 538 C CA . CYS A 1 70 ? 11.293 -2.596 -10.981 1.00 94.56 70 CYS A CA 1
ATOM 539 C C . CYS A 1 70 ? 12.584 -2.993 -11.715 1.00 94.56 70 CYS A C 1
ATOM 541 O O . CYS A 1 70 ? 12.771 -2.656 -12.883 1.00 94.56 70 CYS A O 1
ATOM 543 N N . GLN A 1 71 ? 13.464 -3.719 -11.020 1.00 91.88 71 GLN A N 1
ATOM 544 C CA . GLN A 1 71 ? 14.743 -4.230 -11.539 1.00 91.88 71 GLN A CA 1
ATOM 545 C C . GLN A 1 71 ? 15.048 -5.651 -11.020 1.00 91.88 71 GLN A C 1
ATOM 547 O O . GLN A 1 71 ? 16.196 -5.997 -10.771 1.00 91.88 71 GLN A O 1
ATOM 552 N N . GLU A 1 72 ? 14.013 -6.460 -10.778 1.00 89.00 72 GLU A N 1
ATOM 553 C CA . GLU A 1 72 ? 14.152 -7.780 -10.133 1.00 89.00 72 GLU A CA 1
ATOM 554 C C . GLU A 1 72 ? 14.709 -8.855 -11.071 1.00 89.00 72 GLU A C 1
ATOM 556 O O . GLU A 1 72 ? 15.361 -9.800 -10.633 1.00 89.00 72 GLU A O 1
ATOM 561 N N . SER A 1 73 ? 14.452 -8.728 -12.372 1.00 88.69 73 SER A N 1
ATOM 562 C CA . SER A 1 73 ? 14.904 -9.664 -13.394 1.00 88.69 73 SER A CA 1
ATOM 563 C C . SER A 1 73 ? 15.952 -9.046 -14.316 1.00 88.69 73 SER A C 1
ATOM 565 O O . SER A 1 73 ? 16.016 -7.833 -14.502 1.00 88.69 73 SER A O 1
ATOM 567 N N . ARG A 1 74 ? 16.730 -9.911 -14.976 1.00 85.50 74 ARG A N 1
ATOM 568 C CA . ARG A 1 74 ? 17.611 -9.547 -16.095 1.00 85.50 74 ARG A CA 1
ATOM 569 C C . ARG A 1 74 ? 16.845 -9.282 -17.403 1.00 85.50 74 ARG A C 1
ATOM 571 O O . ARG A 1 74 ? 17.448 -8.804 -18.352 1.00 85.50 74 ARG A O 1
ATOM 578 N N . SER A 1 75 ? 15.542 -9.585 -17.465 1.00 90.06 75 SER A N 1
ATOM 579 C CA . SER A 1 75 ? 14.692 -9.343 -18.640 1.00 90.06 75 SER A CA 1
ATOM 580 C C . SER A 1 75 ? 13.795 -8.119 -18.455 1.00 90.06 75 SER A C 1
ATOM 582 O O . SER A 1 75 ? 13.058 -8.018 -17.471 1.00 90.06 75 SER A O 1
ATOM 584 N N . GLN A 1 76 ? 13.805 -7.226 -19.449 1.00 90.62 76 GLN A N 1
ATOM 585 C CA . GLN A 1 76 ? 12.950 -6.039 -19.498 1.00 90.62 76 GLN A CA 1
ATOM 586 C C . GLN A 1 76 ? 11.457 -6.404 -19.504 1.00 90.62 76 GLN A C 1
ATOM 588 O O . GLN A 1 76 ? 10.679 -5.803 -18.765 1.00 90.62 76 GLN A O 1
ATOM 593 N N . ALA A 1 77 ? 11.053 -7.400 -20.301 1.00 92.69 77 ALA A N 1
ATOM 594 C CA . ALA A 1 77 ? 9.653 -7.819 -20.412 1.00 92.69 77 ALA A CA 1
ATOM 595 C C . ALA A 1 77 ? 9.112 -8.306 -19.060 1.00 92.69 77 ALA A C 1
ATOM 597 O O . ALA A 1 77 ? 8.064 -7.853 -18.599 1.00 92.69 77 ALA A O 1
ATOM 598 N N . LYS A 1 78 ? 9.900 -9.131 -18.360 1.00 93.94 78 LYS A N 1
ATOM 599 C CA . LYS A 1 78 ? 9.546 -9.617 -17.023 1.00 93.94 78 LYS A CA 1
ATOM 600 C C . LYS A 1 78 ? 9.452 -8.471 -16.011 1.00 93.94 78 LYS A C 1
ATOM 602 O O . LYS A 1 78 ? 8.514 -8.427 -15.221 1.00 93.94 78 LYS A O 1
ATOM 607 N N . ASN A 1 79 ? 10.371 -7.505 -16.062 1.00 93.62 79 ASN A N 1
ATOM 608 C CA . ASN A 1 79 ? 10.310 -6.322 -15.197 1.00 93.62 79 ASN A CA 1
ATOM 60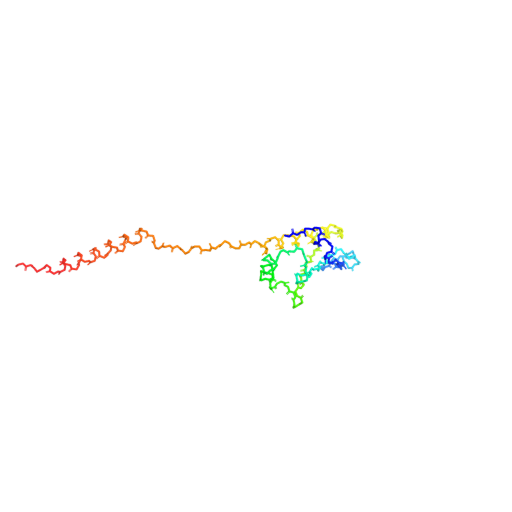9 C C . ASN A 1 79 ? 9.097 -5.428 -15.496 1.00 93.62 79 ASN A C 1
ATOM 611 O O . ASN A 1 79 ? 8.542 -4.843 -14.567 1.00 93.62 79 ASN A O 1
ATOM 615 N N . LYS A 1 80 ? 8.643 -5.349 -16.753 1.00 93.62 80 LYS A N 1
ATOM 616 C CA . LYS A 1 80 ? 7.428 -4.612 -17.132 1.00 93.62 80 LYS A CA 1
ATOM 617 C C . LYS A 1 80 ? 6.179 -5.224 -16.493 1.00 93.62 80 LYS A C 1
ATOM 619 O O . LYS A 1 80 ? 5.389 -4.504 -15.882 1.00 93.62 80 LYS A O 1
ATOM 624 N N . GLU A 1 81 ? 6.035 -6.546 -16.569 1.00 94.31 81 GLU A N 1
ATOM 625 C CA . GLU A 1 81 ? 4.931 -7.265 -15.922 1.00 94.31 81 GLU A CA 1
ATOM 626 C C . GLU A 1 81 ? 4.959 -7.110 -14.399 1.00 94.31 81 GLU A C 1
ATOM 628 O O . GLU A 1 81 ? 3.931 -6.850 -13.772 1.00 94.31 81 GLU A O 1
ATOM 633 N N . LEU A 1 82 ? 6.141 -7.239 -13.790 1.00 95.50 82 LEU A N 1
ATOM 634 C CA . LEU A 1 82 ? 6.309 -7.089 -12.345 1.00 95.50 82 LEU A CA 1
ATOM 635 C C . LEU A 1 82 ? 6.007 -5.661 -11.878 1.00 95.50 82 LEU A C 1
ATOM 637 O O . LEU A 1 82 ? 5.345 -5.487 -10.854 1.00 95.50 82 LEU A O 1
ATOM 641 N N . ALA A 1 83 ? 6.430 -4.640 -12.628 1.00 95.44 83 ALA A N 1
ATOM 642 C CA . ALA A 1 83 ? 6.103 -3.247 -12.331 1.00 95.44 83 ALA A CA 1
ATOM 643 C C . ALA A 1 83 ? 4.584 -3.016 -12.327 1.00 95.44 83 ALA A C 1
ATOM 645 O O . ALA A 1 83 ? 4.058 -2.395 -11.404 1.00 95.44 83 ALA A O 1
ATOM 646 N N . PHE A 1 84 ? 3.868 -3.578 -13.304 1.00 94.44 84 PHE A N 1
ATOM 647 C CA . PHE A 1 84 ? 2.413 -3.463 -13.372 1.00 94.44 84 PHE A CA 1
ATOM 648 C C . PHE A 1 84 ? 1.702 -4.224 -12.241 1.00 94.44 84 PHE A C 1
ATOM 650 O O . PHE A 1 84 ? 0.795 -3.691 -11.603 1.00 94.44 84 PHE A O 1
ATOM 657 N N . LYS A 1 85 ? 2.164 -5.434 -11.902 1.00 94.88 85 LYS A N 1
ATOM 658 C CA . LYS A 1 85 ? 1.649 -6.183 -10.739 1.00 94.88 85 LYS A CA 1
ATOM 659 C C . LYS A 1 85 ? 1.831 -5.402 -9.436 1.00 94.88 85 LYS A C 1
ATOM 661 O O . LYS A 1 85 ? 0.919 -5.359 -8.611 1.00 94.88 85 LYS A O 1
ATOM 666 N N . LYS A 1 86 ? 2.984 -4.749 -9.257 1.00 95.06 86 LYS A N 1
ATOM 667 C CA . LYS A 1 86 ? 3.238 -3.870 -8.106 1.00 95.06 86 LYS A CA 1
ATOM 668 C C . LYS A 1 86 ? 2.293 -2.676 -8.083 1.00 95.06 86 LYS A C 1
ATOM 670 O O . LYS A 1 86 ? 1.765 -2.366 -7.021 1.00 95.06 86 LYS A O 1
ATOM 675 N N . LEU A 1 87 ? 2.044 -2.052 -9.233 1.00 93.94 87 LEU A N 1
ATOM 676 C CA . LEU A 1 87 ? 1.074 -0.966 -9.352 1.00 93.94 87 LEU A CA 1
ATOM 677 C C . LEU A 1 87 ? -0.319 -1.402 -8.891 1.00 93.94 87 LEU A C 1
ATOM 679 O O . LEU A 1 87 ? -0.892 -0.762 -8.012 1.00 93.94 87 LEU A O 1
ATOM 683 N N . ILE A 1 88 ? -0.821 -2.531 -9.397 1.00 93.69 88 ILE A N 1
ATOM 684 C CA . ILE A 1 88 ? -2.123 -3.078 -8.988 1.00 93.69 88 ILE A CA 1
ATOM 685 C C . ILE A 1 88 ? -2.163 -3.338 -7.483 1.00 93.69 88 ILE A C 1
ATOM 687 O O . ILE A 1 88 ? -3.149 -3.001 -6.825 1.00 93.69 88 ILE A O 1
ATOM 691 N N . ALA A 1 89 ? -1.105 -3.927 -6.924 1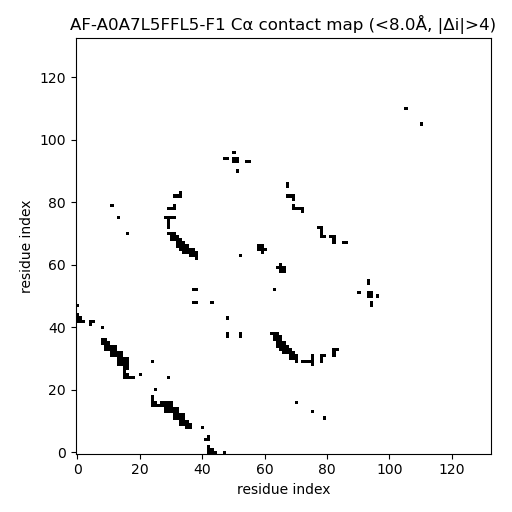.00 93.94 89 ALA A N 1
ATOM 692 C CA . ALA A 1 89 ? -1.042 -4.223 -5.499 1.00 93.94 89 ALA A CA 1
ATOM 693 C C . ALA A 1 89 ? -1.066 -2.945 -4.644 1.00 93.94 89 ALA A C 1
ATOM 695 O O . ALA A 1 89 ? -1.757 -2.903 -3.626 1.00 93.94 89 ALA A O 1
ATOM 696 N N . THR A 1 90 ? -0.343 -1.901 -5.056 1.00 92.62 90 THR A N 1
ATOM 697 C CA . THR A 1 90 ? -0.324 -0.599 -4.375 1.00 92.62 90 THR A CA 1
ATOM 698 C C . THR A 1 90 ? -1.690 0.080 -4.444 1.00 92.62 90 THR A C 1
ATOM 700 O O . THR A 1 90 ? -2.229 0.470 -3.409 1.00 92.62 90 THR A O 1
ATOM 703 N N . LEU A 1 91 ? -2.293 0.147 -5.633 1.00 91.50 91 LEU A N 1
ATOM 704 C CA . LEU A 1 91 ? -3.610 0.756 -5.835 1.00 91.50 91 LEU A CA 1
ATOM 705 C C . LEU A 1 91 ? -4.718 -0.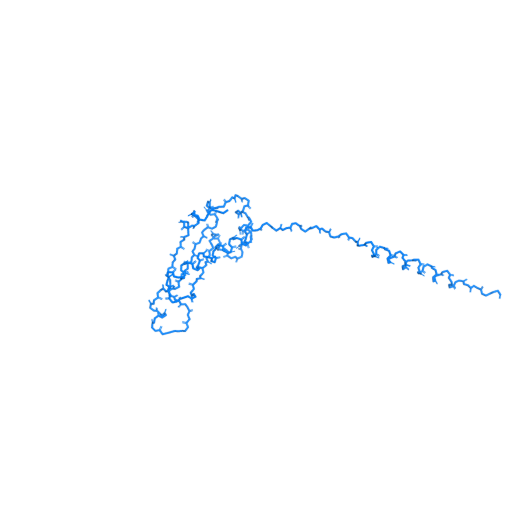007 -5.107 1.00 91.50 91 LEU A C 1
ATOM 707 O O . LEU A 1 91 ? -5.570 0.607 -4.469 1.00 91.50 91 LEU A O 1
ATOM 711 N N . SER A 1 92 ? -4.680 -1.341 -5.128 1.00 91.25 92 SER A N 1
ATOM 712 C CA . SER A 1 92 ? -5.655 -2.167 -4.407 1.00 91.25 92 SER A CA 1
ATOM 713 C C . SER A 1 92 ? -5.595 -1.904 -2.910 1.00 91.25 92 SER A C 1
ATOM 715 O O . SER A 1 92 ? -6.638 -1.714 -2.297 1.00 91.25 92 SER A O 1
ATOM 717 N N . LYS A 1 93 ? -4.390 -1.828 -2.324 1.00 90.56 93 LYS A N 1
ATOM 718 C CA . LYS A 1 93 ? -4.210 -1.496 -0.901 1.00 90.56 93 LYS A CA 1
ATOM 719 C C . LYS A 1 93 ? -4.710 -0.091 -0.569 1.00 90.56 93 LYS A C 1
ATOM 721 O O . LYS A 1 93 ? -5.327 0.087 0.476 1.00 90.56 93 LYS A O 1
ATOM 726 N N . ALA A 1 94 ? -4.461 0.879 -1.446 1.00 89.44 94 ALA A N 1
ATOM 727 C CA . ALA A 1 94 ? -4.883 2.266 -1.261 1.00 89.44 94 ALA A CA 1
ATOM 728 C C . ALA A 1 94 ? -6.404 2.461 -1.416 1.00 89.44 94 ALA A C 1
ATOM 730 O O . ALA A 1 94 ? -6.986 3.317 -0.758 1.00 89.44 94 ALA A O 1
ATOM 731 N N . SER A 1 95 ? -7.060 1.650 -2.250 1.00 87.62 95 SER A N 1
ATOM 732 C CA . SER A 1 95 ? -8.508 1.729 -2.483 1.00 87.62 95 SER A CA 1
ATOM 733 C C . SER A 1 95 ? -9.345 1.131 -1.339 1.00 87.62 95 SER A C 1
ATOM 735 O O . SER A 1 95 ? -10.529 1.467 -1.198 1.00 87.62 95 SER A O 1
ATOM 737 N N . VAL A 1 96 ? -8.747 0.276 -0.492 1.00 87.69 96 VAL A N 1
ATOM 738 C CA . VAL A 1 96 ? -9.446 -0.380 0.625 1.00 87.69 96 VAL A CA 1
ATOM 739 C C . VAL A 1 96 ? -10.073 0.655 1.556 1.00 87.69 96 VAL A C 1
ATOM 741 O O . VAL A 1 96 ? -9.396 1.500 2.139 1.00 87.69 96 VAL A O 1
ATOM 744 N N . VAL A 1 97 ? -11.386 0.538 1.757 1.00 85.06 97 VAL A N 1
ATOM 745 C CA . VAL A 1 97 ? -12.117 1.371 2.713 1.00 85.06 97 VAL A CA 1
ATOM 746 C C . VAL A 1 97 ? -11.720 0.966 4.137 1.00 85.06 97 VAL A C 1
ATOM 748 O O . VAL A 1 97 ? -11.937 -0.189 4.525 1.00 85.06 97 VAL A O 1
ATOM 751 N N . PRO A 1 98 ? -11.167 1.882 4.954 1.00 81.50 98 PRO A N 1
ATOM 752 C CA . PRO A 1 98 ? -10.825 1.560 6.328 1.00 81.50 98 PRO A CA 1
ATOM 753 C C . PRO A 1 98 ? -12.097 1.260 7.123 1.00 81.50 98 PRO A C 1
ATOM 755 O O . PRO A 1 98 ? -13.066 2.023 7.120 1.00 81.50 98 PRO A O 1
ATOM 758 N N . LYS A 1 99 ? -12.094 0.141 7.851 1.00 87.12 99 LYS A N 1
ATOM 759 C CA . LYS A 1 99 ? -13.211 -0.220 8.725 1.00 87.12 99 LYS A CA 1
ATOM 760 C C . LYS A 1 99 ? -13.337 0.807 9.846 1.00 87.12 99 LYS A C 1
ATOM 762 O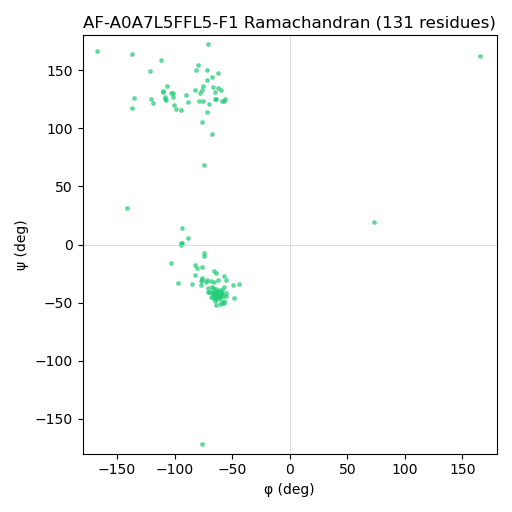 O . LYS A 1 99 ? -12.400 1.018 10.616 1.00 87.12 99 LYS A O 1
ATOM 767 N N . VAL A 1 100 ? -14.526 1.387 9.991 1.00 88.88 100 VAL A N 1
ATOM 768 C CA . VAL A 1 100 ? -14.809 2.347 11.063 1.00 88.88 100 VAL A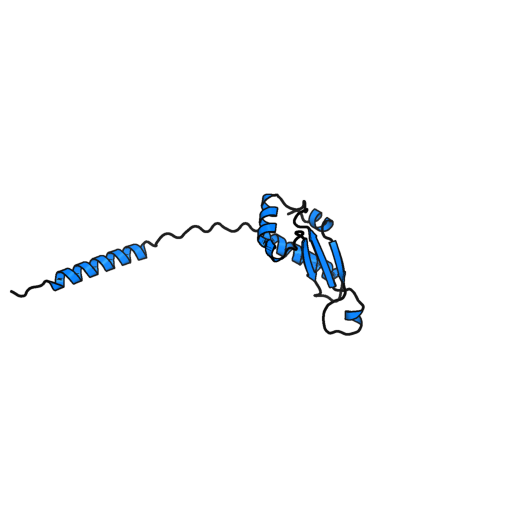 CA 1
ATOM 769 C C . VAL A 1 100 ? -14.583 1.692 12.428 1.00 88.88 100 VAL A C 1
ATOM 771 O O . VAL A 1 100 ? -15.194 0.671 12.768 1.00 88.88 100 VAL A O 1
ATOM 774 N N . ARG A 1 101 ? -13.715 2.299 13.245 1.00 91.31 101 ARG A N 1
ATOM 775 C CA . ARG A 1 101 ? -13.483 1.860 14.624 1.00 91.31 101 ARG A CA 1
ATOM 776 C C . ARG A 1 101 ? -14.688 2.222 15.487 1.00 91.31 101 ARG A C 1
ATOM 778 O O . ARG A 1 101 ? -14.923 3.388 15.790 1.00 91.31 101 ARG A O 1
ATOM 785 N N . LYS A 1 102 ? -15.398 1.211 15.985 1.00 91.44 102 LYS A N 1
ATOM 786 C CA . LYS A 1 102 ? -16.405 1.398 17.037 1.00 91.44 102 LYS A CA 1
ATOM 787 C C . LYS A 1 102 ? -15.694 1.534 18.386 1.00 91.44 102 LYS A C 1
ATOM 789 O O . LYS A 1 102 ? -14.899 0.668 18.758 1.00 91.44 102 LYS A O 1
ATOM 794 N N . LYS A 1 103 ? -15.932 2.636 19.111 1.00 92.44 103 LYS A N 1
ATOM 795 C CA . LYS A 1 103 ? -15.364 2.832 20.457 1.00 92.44 103 LYS A CA 1
ATOM 796 C C . LYS A 1 103 ? -15.848 1.703 21.372 1.00 92.44 103 LYS A C 1
ATOM 798 O O . LYS A 1 103 ? -17.033 1.382 21.399 1.00 92.44 103 LYS A O 1
ATOM 803 N N . ARG A 1 104 ? -14.931 1.098 22.130 1.00 91.19 104 ARG A N 1
ATOM 804 C CA . ARG A 1 104 ? -15.280 0.079 23.126 1.00 91.19 104 ARG A CA 1
ATOM 805 C C . ARG A 1 104 ? -15.871 0.767 24.355 1.00 91.19 104 ARG A C 1
ATOM 807 O O . ARG A 1 104 ? -15.290 1.718 24.867 1.00 91.19 104 ARG A O 1
ATOM 814 N N . THR A 1 105 ? -16.993 0.265 24.856 1.00 93.31 105 THR A N 1
ATOM 815 C CA . THR A 1 105 ? -17.565 0.709 26.134 1.00 93.31 105 THR A CA 1
ATOM 816 C C . THR A 1 105 ? -16.850 0.052 27.320 1.00 93.31 105 THR A C 1
ATOM 818 O O . THR A 1 105 ? -16.338 -1.063 27.197 1.00 93.31 105 THR A O 1
ATOM 821 N N . VAL A 1 106 ? -16.864 0.693 28.497 1.00 93.12 106 VAL A N 1
ATOM 822 C CA . VAL A 1 106 ? -16.282 0.124 29.729 1.00 93.12 106 VAL A CA 1
ATOM 823 C C . VAL A 1 106 ? -16.909 -1.250 30.043 1.00 93.12 106 VAL A C 1
ATOM 825 O O . VAL A 1 106 ? -18.137 -1.329 30.170 1.00 93.12 106 VAL A O 1
ATOM 828 N N . PRO A 1 107 ? -16.110 -2.327 30.205 1.00 95.75 107 PRO A N 1
ATOM 829 C CA . PRO A 1 107 ? -16.631 -3.668 30.467 1.00 95.75 107 PRO A CA 1
ATOM 830 C C . PRO A 1 107 ? -17.416 -3.768 31.782 1.00 95.75 107 PRO A C 1
ATOM 832 O O . PRO A 1 107 ? -17.061 -3.144 32.785 1.00 95.75 107 PRO A O 1
ATOM 835 N N . LYS A 1 108 ? -18.438 -4.636 31.820 1.00 96.12 108 LYS A N 1
ATOM 836 C CA . LYS A 1 108 ? -19.241 -4.890 33.034 1.00 96.12 108 LYS A CA 1
ATOM 837 C C . LYS A 1 108 ? -18.382 -5.362 34.216 1.00 96.12 108 LYS A C 1
ATOM 839 O O . LYS A 1 108 ? -18.624 -4.937 35.341 1.00 96.12 108 LYS A O 1
ATOM 844 N N . ALA A 1 109 ? -17.351 -6.169 33.958 1.00 96.00 109 ALA A N 1
ATOM 845 C CA . ALA A 1 109 ? -16.421 -6.648 34.982 1.00 96.00 109 ALA A CA 1
ATOM 846 C C . ALA A 1 109 ? -15.689 -5.499 35.699 1.00 96.00 109 ALA A C 1
ATOM 848 O O . ALA A 1 109 ? -15.601 -5.501 36.924 1.00 96.00 109 ALA A O 1
ATOM 849 N N . VAL A 1 110 ? -15.252 -4.472 34.959 1.00 95.88 110 VAL A N 1
ATOM 850 C CA . VAL A 1 110 ? -14.595 -3.282 35.529 1.00 95.88 110 VAL A CA 1
ATOM 851 C C . VAL A 1 110 ? -15.575 -2.491 36.396 1.00 95.88 110 VAL A C 1
ATOM 853 O O . VAL A 1 110 ? -15.236 -2.092 37.509 1.00 95.88 110 VAL A O 1
ATOM 856 N N . LYS A 1 111 ? -16.824 -2.325 35.936 1.00 96.75 111 LYS A N 1
ATOM 857 C CA . LYS A 1 111 ? -17.881 -1.669 36.726 1.00 96.75 111 LYS A CA 1
ATOM 858 C C . LYS A 1 111 ? -18.170 -2.429 38.026 1.00 96.75 111 LYS A C 1
ATOM 860 O O . LYS A 1 111 ? -18.275 -1.799 39.076 1.00 96.75 111 LYS A O 1
ATOM 865 N N . ARG A 1 112 ? -18.261 -3.764 37.962 1.00 96.44 112 ARG A N 1
ATOM 866 C CA . ARG A 1 112 ? -18.486 -4.635 39.127 1.00 96.44 112 ARG A CA 1
ATOM 867 C C . ARG A 1 112 ? -17.317 -4.563 40.109 1.00 96.44 112 ARG A C 1
ATOM 869 O O . ARG A 1 112 ? -17.553 -4.362 41.293 1.00 96.44 112 ARG A O 1
ATOM 876 N N . LYS A 1 113 ? -16.075 -4.637 39.620 1.00 96.81 113 LYS A N 1
ATOM 877 C CA . LYS A 1 113 ? -14.868 -4.493 40.445 1.00 96.81 113 LYS A CA 1
ATOM 878 C C . LYS A 1 113 ? -14.856 -3.154 41.186 1.00 96.81 113 LYS A C 1
ATOM 880 O O . LYS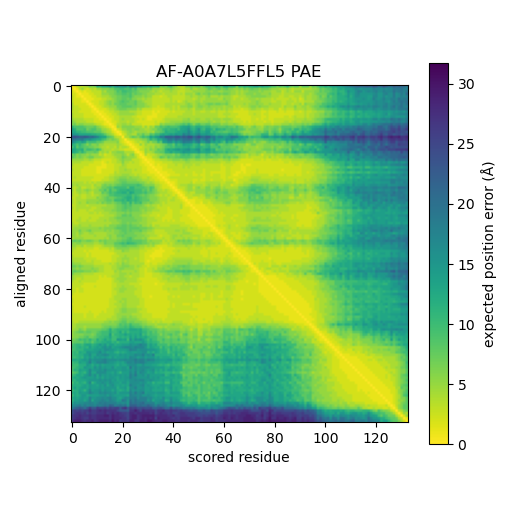 A 1 113 ? -14.752 -3.148 42.402 1.00 96.81 113 LYS A O 1
ATOM 885 N N . ARG A 1 114 ? -15.119 -2.042 40.487 1.00 96.94 114 ARG A N 1
ATOM 886 C CA . ARG A 1 114 ? -15.228 -0.705 41.100 1.00 96.94 114 ARG A CA 1
ATOM 887 C C . ARG A 1 114 ? -16.266 -0.653 42.226 1.00 96.94 114 ARG A C 1
ATOM 889 O O . ARG A 1 114 ? -16.013 -0.049 43.262 1.00 96.94 114 ARG A O 1
ATOM 896 N N . LEU A 1 115 ? -17.448 -1.240 42.016 1.00 96.69 115 LEU A N 1
ATOM 897 C CA . LEU A 1 115 ? -18.502 -1.275 43.037 1.00 96.69 115 LEU A CA 1
ATOM 898 C C . LEU A 1 115 ? -18.085 -2.116 44.249 1.00 96.69 115 LEU A C 1
ATOM 900 O O . LEU A 1 115 ? -18.288 -1.681 45.379 1.00 96.69 115 LEU A O 1
ATOM 904 N N . ASN A 1 116 ? -17.455 -3.268 44.016 1.00 96.81 116 ASN A N 1
ATOM 905 C CA . ASN A 1 116 ? -16.945 -4.129 45.080 1.00 96.81 116 ASN A CA 1
ATOM 906 C C . ASN A 1 116 ? -15.838 -3.439 45.883 1.00 96.81 116 ASN A C 1
ATOM 908 O O . ASN A 1 116 ? -15.877 -3.455 47.108 1.00 96.81 116 ASN A O 1
ATOM 912 N N . ASP A 1 117 ? -14.892 -2.785 45.210 1.00 97.19 117 ASP A N 1
ATOM 913 C CA . ASP A 1 117 ? -13.803 -2.052 45.858 1.00 97.19 117 ASP A CA 1
ATOM 914 C C . ASP A 1 117 ? -14.352 -0.872 46.675 1.00 97.19 117 ASP A C 1
ATOM 916 O O . ASP A 1 117 ? -13.951 -0.666 47.822 1.00 97.19 117 ASP A O 1
ATOM 920 N N . LYS A 1 118 ? -15.350 -0.149 46.137 1.00 96.00 118 LYS A N 1
ATOM 921 C CA . LYS A 1 118 ? -16.070 0.905 46.871 1.00 96.00 118 LYS A CA 1
ATOM 922 C C . LYS A 1 118 ? -16.757 0.351 48.125 1.00 96.00 118 LYS A C 1
ATOM 924 O O . LYS A 1 118 ? -16.676 0.983 49.177 1.00 96.00 118 LYS A O 1
ATOM 929 N N . LYS A 1 119 ? -17.409 -0.814 48.025 1.00 96.25 119 LYS A N 1
ATOM 930 C CA . LYS A 1 119 ? -18.083 -1.474 49.154 1.00 96.25 119 LYS A CA 1
ATOM 931 C C . LYS A 1 119 ? -17.081 -1.878 50.239 1.00 96.25 119 LYS A C 1
ATOM 933 O O . LYS A 1 119 ? -17.217 -1.421 51.370 1.00 96.25 119 LYS A O 1
ATOM 938 N N . LYS A 1 120 ? -16.017 -2.596 49.864 1.00 95.62 120 LYS A N 1
ATOM 939 C CA . LYS A 1 120 ? -14.925 -2.999 50.770 1.00 95.62 120 LYS A CA 1
ATOM 940 C C . LYS A 1 120 ? -14.296 -1.806 51.486 1.00 95.62 120 LYS A C 1
ATOM 942 O O . LYS A 1 120 ? -14.011 -1.864 52.677 1.00 95.62 120 LYS A O 1
ATOM 947 N N . HIS A 1 121 ? -14.076 -0.702 50.770 1.00 94.88 121 HIS A N 1
ATOM 948 C CA . HIS A 1 121 ? -13.504 0.501 51.368 1.00 94.88 121 HIS A CA 1
ATOM 949 C C . HIS A 1 121 ? -14.451 1.157 52.384 1.00 94.88 121 HIS A C 1
ATOM 951 O O . HIS A 1 121 ? -13.994 1.657 53.410 1.00 94.88 121 HIS A O 1
ATOM 957 N N . SER A 1 122 ? -15.761 1.142 52.118 1.00 93.88 122 SER A N 1
ATOM 958 C CA . SER A 1 122 ? -16.769 1.629 53.062 1.00 93.88 122 SER A CA 1
ATOM 959 C C . SER A 1 12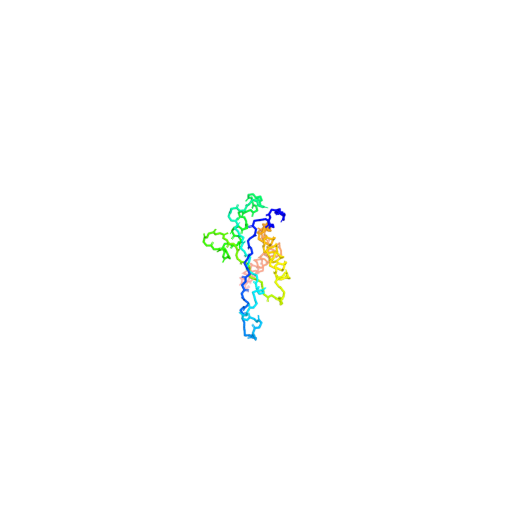2 ? -16.858 0.757 54.313 1.00 93.88 122 SER A C 1
ATOM 961 O O . SER A 1 122 ? -16.949 1.311 55.403 1.00 93.88 122 SER A O 1
ATOM 963 N N . GLU A 1 123 ? -16.830 -0.569 54.167 1.00 93.56 123 GLU A N 1
ATOM 964 C CA . GLU A 1 123 ? -16.821 -1.524 55.289 1.00 93.56 123 GLU A CA 1
ATOM 965 C C . GLU A 1 123 ? -15.579 -1.295 56.158 1.00 93.56 123 GLU A C 1
ATOM 967 O O . GLU A 1 123 ? -15.706 -0.942 57.327 1.00 93.56 123 GLU A O 1
ATOM 972 N N . LYS A 1 124 ? -14.387 -1.258 55.541 1.00 92.06 124 LYS A N 1
ATOM 973 C CA . LYS A 1 124 ? -13.125 -0.952 56.234 1.00 92.06 124 LYS A CA 1
ATOM 974 C C . LYS A 1 124 ? -13.146 0.385 56.983 1.00 92.06 124 LYS A C 1
ATOM 976 O O . LYS A 1 124 ? -12.412 0.543 57.951 1.00 92.06 124 LYS A O 1
ATOM 981 N N . LYS A 1 125 ? -13.901 1.389 56.520 1.00 91.00 125 LYS A N 1
ATOM 982 C CA . LYS A 1 125 ? -14.039 2.675 57.226 1.00 91.00 125 LYS A CA 1
ATOM 983 C C . LYS A 1 125 ? -14.978 2.593 58.429 1.00 91.00 125 LYS A C 1
ATOM 985 O O . LYS A 1 125 ? -14.706 3.277 59.408 1.00 91.00 125 LYS A O 1
ATOM 990 N N . LYS A 1 126 ? -16.045 1.790 58.361 1.00 90.12 126 LYS A N 1
ATOM 991 C CA . LYS A 1 126 ? -16.980 1.589 59.480 1.00 90.12 126 LYS A CA 1
ATOM 992 C C . LYS A 1 126 ? -16.301 0.868 60.641 1.00 90.12 126 LYS A C 1
ATOM 994 O O . LYS A 1 126 ? -16.375 1.348 61.766 1.00 90.12 126 LYS A O 1
ATOM 999 N N . ASP A 1 127 ? -15.560 -0.196 60.342 1.00 89.25 127 ASP A N 1
ATOM 1000 C CA . ASP A 1 127 ? -14.919 -1.038 61.362 1.00 89.25 127 ASP A CA 1
ATOM 1001 C C . ASP A 1 127 ? -13.827 -0.295 62.151 1.00 89.25 127 ASP A C 1
ATOM 1003 O O . ASP A 1 127 ? -13.538 -0.633 63.294 1.00 89.25 127 ASP A O 1
ATOM 1007 N N . ARG A 1 128 ? -13.248 0.774 61.584 1.00 86.25 128 ARG A N 1
ATOM 1008 C CA . ARG A 1 128 ? -12.272 1.631 62.285 1.00 86.25 128 ARG A CA 1
ATOM 1009 C C . ARG A 1 128 ? -12.852 2.366 63.489 1.00 86.25 128 ARG A C 1
ATOM 1011 O O . ARG A 1 128 ? -12.082 2.774 64.346 1.00 86.25 128 ARG A O 1
ATOM 1018 N N . ASN A 1 129 ? -14.163 2.599 63.526 1.00 74.56 129 ASN A N 1
ATOM 1019 C CA . ASN A 1 129 ? -14.794 3.411 64.567 1.00 74.56 129 ASN A CA 1
ATOM 1020 C C . ASN A 1 129 ? -15.311 2.567 65.746 1.00 74.56 129 ASN A C 1
ATOM 1022 O O . ASN A 1 129 ? -16.115 3.056 66.538 1.00 74.56 129 ASN A O 1
ATOM 1026 N N . PHE A 1 130 ? -14.886 1.302 65.846 1.00 68.50 130 PHE A N 1
ATOM 1027 C CA . PHE A 1 130 ? -15.225 0.423 66.959 1.00 68.50 130 PHE A CA 1
ATOM 1028 C C . PHE A 1 130 ? -14.554 0.935 68.243 1.00 68.50 130 PHE A C 1
ATOM 1030 O O . PHE A 1 130 ? -13.378 0.681 68.497 1.00 68.50 130 PHE A O 1
ATOM 1037 N N . LYS A 1 131 ? -15.299 1.715 69.032 1.00 66.56 131 LYS A N 1
ATOM 1038 C CA . LYS A 1 131 ? -14.937 2.047 70.412 1.00 66.56 131 LYS A CA 1
ATOM 1039 C C . LYS A 1 131 ? -15.222 0.826 71.284 1.00 66.56 131 LYS A C 1
ATOM 1041 O O . LYS A 1 131 ? -16.347 0.330 71.284 1.00 66.56 131 LYS A O 1
ATOM 1046 N N . HIS A 1 132 ? -14.202 0.350 71.993 1.00 62.31 132 HIS A N 1
ATOM 1047 C CA . HIS A 1 132 ? -14.365 -0.646 73.051 1.00 62.31 132 HIS A CA 1
ATOM 1048 C C . HIS A 1 132 ? -15.246 -0.033 74.165 1.00 62.31 132 HIS A C 1
ATOM 1050 O O . HIS A 1 132 ? -15.031 1.147 74.467 1.00 62.31 132 HIS A O 1
ATOM 1056 N N . PRO A 1 133 ? -16.253 -0.752 74.702 1.00 66.19 133 PRO A N 1
ATOM 1057 C CA . PRO A 1 133 ? -16.970 -0.327 75.904 1.00 66.19 133 PRO A CA 1
ATOM 1058 C C . PRO A 1 133 ? -16.061 -0.282 77.134 1.00 66.19 133 PRO A C 1
ATOM 1060 O O . PRO A 1 133 ? -15.084 -1.066 77.176 1.00 66.19 133 PRO A O 1
#